Protein AF-A0AAW7WLD2-F1 (afdb_monomer)

Organism: NCBI:txid47678

Foldseek 3Di:
DDDDDDDDDDDDDDDDPVDPDQDVVNVVCCLPPDDDDDDADDPRDDDDDDPDDDDPPDD

Secondary structure (DSSP, 8-state):
----------------TT-S---HHHHHHHHHHS--PPPPBTTB--------PPPTT--

pLDDT: mean 86.7, std 10.77, range [45.56, 96.06]

Mean predicted aligned error: 5.67 Å

Solvent-accessible surface area (backbone atoms only — not comparable to full-atom values): 4550 Å² total; per-residue (Å²): 134,93,83,82,92,83,89,80,92,79,89,82,88,87,84,61,97,89,53,98,72,86,50,72,67,57,50,53,48,49,68,70,70,52,85,67,75,60,82,59,57,92,92,42,83,59,85,66,79,86,91,72,87,81,64,97,88,72,130

Structure (mmCIF, N/CA/C/O backbone):
data_AF-A0AAW7WLD2-F1
#
_entry.id   AF-A0AAW7WLD2-F1
#
loop_
_atom_site.group_PDB
_atom_site.id
_atom_site.type_symbol
_atom_site.label_atom_id
_atom_site.label_alt_id
_atom_site.label_comp_id
_atom_site.label_asym_id
_atom_site.label_entity_id
_atom_site.label_seq_id
_atom_site.pdbx_PDB_ins_code
_atom_site.Cartn_x
_atom_site.Cartn_y
_atom_site.Cartn_z
_atom_site.occupancy
_atom_site.B_iso_or_equiv
_atom_site.auth_seq_id
_atom_site.auth_comp_id
_atom_site.auth_asym_id
_atom_site.auth_atom_id
_atom_site.pdbx_PDB_model_num
ATOM 1 N N . MET A 1 1 ? -17.528 -11.298 15.499 1.00 79.25 1 MET A N 1
ATOM 2 C CA . MET A 1 1 ? -16.942 -10.063 14.940 1.00 79.25 1 MET A CA 1
ATOM 3 C C . MET A 1 1 ? -17.596 -9.838 13.588 1.00 79.25 1 MET A C 1
ATOM 5 O O . MET A 1 1 ? -17.799 -10.822 12.888 1.00 79.25 1 MET A O 1
ATOM 9 N N . ALA A 1 2 ? -18.045 -8.624 13.275 1.00 91.50 2 ALA A N 1
ATOM 10 C CA . ALA A 1 2 ? -18.634 -8.348 11.965 1.00 91.50 2 ALA A CA 1
ATOM 11 C C . ALA A 1 2 ? -17.504 -8.134 10.951 1.00 91.50 2 ALA A C 1
ATOM 13 O O . ALA A 1 2 ? -16.582 -7.379 11.240 1.00 91.50 2 ALA A O 1
ATOM 14 N N . SER A 1 3 ? -17.580 -8.785 9.793 1.00 94.19 3 SER A N 1
ATOM 15 C CA . SER A 1 3 ? -16.648 -8.592 8.681 1.00 94.19 3 SER A CA 1
ATOM 16 C C . SER A 1 3 ? -17.425 -8.293 7.402 1.00 94.19 3 SER A C 1
ATOM 18 O O . SER A 1 3 ? -18.566 -8.734 7.227 1.00 94.19 3 SER A O 1
ATOM 20 N N . LYS A 1 4 ? -16.828 -7.497 6.517 1.00 95.31 4 LYS A N 1
ATOM 21 C CA . LYS A 1 4 ? -17.383 -7.197 5.199 1.00 95.31 4 LYS A CA 1
ATOM 22 C C . LYS A 1 4 ? -16.245 -6.958 4.217 1.00 95.31 4 LYS A C 1
ATOM 24 O O . LYS A 1 4 ? -15.443 -6.060 4.434 1.00 95.31 4 LYS A O 1
ATOM 29 N N . THR A 1 5 ? -16.234 -7.716 3.129 1.00 93.44 5 THR A N 1
ATOM 30 C CA . THR A 1 5 ? -15.312 -7.505 2.010 1.00 93.44 5 THR A CA 1
ATOM 31 C C . THR A 1 5 ? -15.881 -6.445 1.072 1.00 93.44 5 THR A C 1
ATOM 33 O O . THR A 1 5 ? -17.069 -6.475 0.733 1.00 93.44 5 THR A O 1
ATOM 36 N N . ILE A 1 6 ? -15.041 -5.497 0.670 1.00 92.00 6 ILE A N 1
ATOM 37 C CA . ILE A 1 6 ? -15.338 -4.486 -0.347 1.00 92.00 6 ILE A CA 1
ATOM 38 C C . ILE A 1 6 ? -14.201 -4.465 -1.368 1.00 92.00 6 ILE A C 1
ATOM 40 O O . ILE A 1 6 ? -13.074 -4.804 -1.028 1.00 92.00 6 ILE A O 1
ATOM 44 N N . TYR A 1 7 ? -14.502 -4.043 -2.593 1.00 88.81 7 TYR A N 1
ATOM 45 C CA . TYR A 1 7 ? -13.511 -3.870 -3.653 1.00 88.81 7 TYR A CA 1
ATOM 46 C C . TYR A 1 7 ? -13.404 -2.387 -3.987 1.00 88.81 7 TYR A C 1
ATOM 48 O O . TYR A 1 7 ? -14.421 -1.719 -4.192 1.00 88.81 7 TYR A O 1
ATOM 56 N N . LEU A 1 8 ? -12.178 -1.876 -4.005 1.00 86.44 8 LEU A N 1
ATOM 57 C CA . LEU A 1 8 ? -11.863 -0.482 -4.289 1.00 86.44 8 LEU A CA 1
ATOM 58 C C . LEU A 1 8 ? -10.808 -0.441 -5.391 1.00 86.44 8 LEU A C 1
ATOM 60 O O . LEU A 1 8 ? -9.840 -1.193 -5.349 1.00 86.44 8 LEU A O 1
ATOM 64 N N . THR A 1 9 ? -10.980 0.457 -6.356 1.00 87.06 9 THR A N 1
ATOM 65 C CA . THR A 1 9 ? -9.931 0.770 -7.331 1.00 87.06 9 THR A CA 1
ATOM 66 C C . THR A 1 9 ? -9.058 1.883 -6.763 1.00 87.06 9 THR A C 1
ATOM 68 O O . THR A 1 9 ? -9.569 2.941 -6.390 1.00 87.06 9 THR A O 1
ATOM 71 N N . VAL A 1 10 ? -7.750 1.647 -6.692 1.00 85.19 10 VAL A N 1
ATOM 72 C CA . VAL A 1 10 ? -6.759 2.599 -6.174 1.00 85.19 10 VAL A CA 1
ATOM 73 C C . VAL A 1 10 ? -5.834 3.003 -7.315 1.00 85.19 10 VAL A C 1
ATOM 75 O O . VAL A 1 10 ? -5.369 2.150 -8.064 1.00 85.19 10 VAL A O 1
ATOM 78 N N . ARG A 1 11 ? -5.568 4.305 -7.453 1.00 87.81 11 ARG A N 1
ATOM 79 C CA . ARG A 1 11 ? -4.576 4.827 -8.397 1.00 87.81 11 ARG A CA 1
ATOM 80 C C . ARG A 1 11 ? -3.232 4.956 -7.688 1.00 87.81 11 ARG A C 1
ATOM 82 O O . ARG A 1 11 ? -3.163 5.617 -6.652 1.00 87.81 11 ARG A O 1
ATOM 89 N N . LEU A 1 12 ? -2.190 4.360 -8.260 1.00 87.44 12 LEU A N 1
ATOM 90 C CA . LEU A 1 12 ? -0.820 4.445 -7.765 1.00 87.44 12 LEU A CA 1
ATOM 91 C C . LEU A 1 12 ? 0.014 5.319 -8.708 1.00 87.44 12 LEU A C 1
ATOM 93 O O . LEU A 1 12 ? 0.108 5.031 -9.896 1.00 87.44 12 LEU A O 1
ATOM 97 N N . ASP A 1 13 ? 0.613 6.382 -8.173 1.00 90.75 13 ASP A N 1
ATOM 98 C CA . ASP A 1 13 ? 1.641 7.156 -8.869 1.00 90.75 13 ASP A CA 1
ATOM 99 C C . ASP A 1 13 ? 3.018 6.645 -8.455 1.00 90.75 13 ASP A C 1
ATOM 101 O O . ASP A 1 13 ? 3.373 6.709 -7.276 1.00 90.75 13 ASP A O 1
ATOM 105 N N . ILE A 1 14 ? 3.802 6.173 -9.421 1.00 91.81 14 ILE A N 1
ATOM 106 C CA . ILE A 1 14 ? 5.171 5.708 -9.193 1.00 91.81 14 ILE A CA 1
ATOM 107 C C . ILE A 1 14 ? 6.126 6.752 -9.766 1.00 91.81 14 ILE A C 1
ATOM 109 O O . ILE A 1 14 ? 5.987 7.188 -10.907 1.00 91.81 14 ILE A O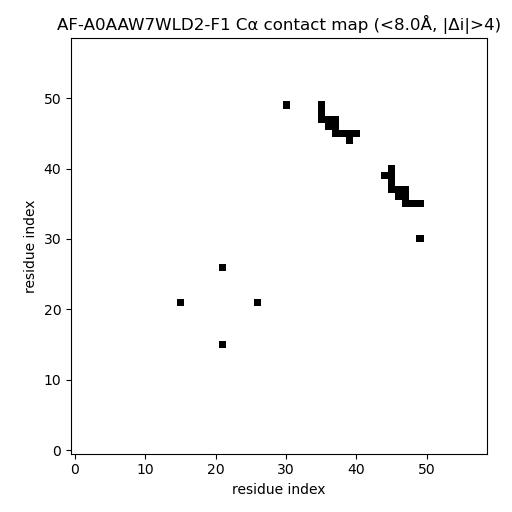 1
ATOM 113 N N . TYR A 1 15 ? 7.100 7.166 -8.960 1.00 94.19 15 TYR A N 1
ATOM 114 C CA . TYR A 1 15 ? 8.133 8.110 -9.367 1.00 94.19 15 TYR A CA 1
ATOM 115 C C . TYR A 1 15 ? 9.495 7.612 -8.906 1.00 94.19 15 TYR A C 1
ATOM 117 O O . TYR A 1 15 ? 9.699 7.350 -7.720 1.00 94.19 15 TYR A O 1
ATOM 125 N N . ASN A 1 16 ? 10.446 7.545 -9.833 1.00 94.56 16 ASN A N 1
ATOM 126 C CA . ASN A 1 16 ? 11.830 7.230 -9.528 1.00 94.56 16 ASN A CA 1
ATOM 127 C C . ASN A 1 16 ? 12.744 8.293 -10.165 1.00 94.56 16 ASN A C 1
ATOM 129 O O . ASN A 1 16 ? 12.857 8.338 -11.385 1.00 94.56 16 ASN A O 1
ATOM 133 N N . PRO A 1 17 ? 13.418 9.146 -9.368 1.00 95.56 17 PRO A N 1
ATOM 134 C CA . PRO A 1 17 ? 14.270 10.212 -9.898 1.00 95.56 17 PRO A CA 1
ATOM 135 C C . PRO A 1 17 ? 15.583 9.711 -10.518 1.00 95.56 17 PRO A C 1
ATOM 137 O O . PRO A 1 17 ? 16.332 10.518 -11.063 1.00 95.56 17 PRO A O 1
ATOM 140 N N . ASN A 1 18 ? 15.904 8.421 -10.383 1.00 96.06 18 ASN A N 1
ATOM 141 C CA . ASN A 1 18 ? 17.180 7.843 -10.815 1.00 96.06 18 ASN A CA 1
ATOM 142 C C . ASN A 1 18 ? 17.084 7.076 -12.140 1.00 96.06 18 ASN A C 1
ATOM 144 O O . ASN A 1 18 ? 18.091 6.539 -12.593 1.00 96.06 18 ASN A O 1
ATOM 148 N N . THR A 1 19 ? 15.896 6.999 -12.737 1.00 95.12 19 THR A N 1
ATOM 149 C CA . THR A 1 19 ? 15.663 6.350 -14.029 1.00 95.12 19 THR A CA 1
ATOM 150 C C . THR A 1 19 ? 14.915 7.302 -14.954 1.00 95.12 19 THR A C 1
ATOM 152 O O . THR A 1 19 ? 14.143 8.146 -14.499 1.00 95.12 19 THR A O 1
ATOM 155 N N . GLU A 1 20 ? 15.165 7.179 -16.253 1.00 93.88 20 GLU A N 1
ATOM 156 C CA . GLU A 1 20 ? 14.452 7.941 -17.284 1.00 93.88 20 GLU A CA 1
ATOM 157 C C . GLU A 1 20 ? 13.106 7.294 -17.643 1.00 93.88 20 GLU A C 1
ATOM 159 O O . GLU A 1 20 ? 12.203 7.981 -18.116 1.00 93.88 20 GLU A O 1
ATOM 164 N N . GLU A 1 21 ? 12.957 5.993 -17.382 1.00 95.88 21 GLU A N 1
ATOM 165 C CA . GLU A 1 21 ? 11.765 5.209 -17.699 1.00 95.88 21 GLU A CA 1
ATOM 166 C C . GLU A 1 21 ? 11.446 4.235 -16.558 1.00 95.88 21 GLU A C 1
ATOM 168 O O . GLU A 1 21 ? 12.349 3.669 -15.937 1.00 95.88 21 GLU A O 1
ATOM 173 N N . ILE A 1 22 ? 10.154 4.072 -16.276 1.00 95.44 22 ILE A N 1
ATOM 174 C CA . ILE A 1 22 ? 9.614 3.008 -15.426 1.00 95.44 22 ILE A CA 1
ATOM 175 C C . ILE A 1 22 ? 8.984 2.001 -16.381 1.00 95.44 22 ILE A C 1
ATOM 177 O O . ILE A 1 22 ? 8.095 2.365 -17.153 1.00 95.44 22 ILE A O 1
ATOM 181 N N . THR A 1 23 ? 9.475 0.768 -16.360 1.00 95.00 23 THR A N 1
ATOM 182 C CA . THR A 1 23 ? 9.019 -0.298 -17.255 1.00 95.00 23 THR A CA 1
ATOM 183 C C . THR A 1 23 ? 7.837 -1.057 -16.658 1.00 95.00 23 THR A C 1
ATOM 185 O O . THR A 1 23 ? 7.560 -0.970 -15.463 1.00 95.00 23 THR A O 1
ATOM 188 N N . GLU A 1 24 ? 7.146 -1.849 -17.478 1.00 91.94 24 GLU A N 1
ATOM 189 C CA . GLU A 1 24 ? 6.080 -2.734 -16.989 1.00 91.94 24 GLU A CA 1
ATOM 190 C C . GLU A 1 24 ? 6.608 -3.784 -15.998 1.00 91.94 24 GLU A C 1
ATOM 192 O O . GLU A 1 24 ? 5.912 -4.108 -15.043 1.00 91.94 24 GLU A O 1
ATOM 197 N N . GLU A 1 25 ? 7.854 -4.247 -16.164 1.00 93.12 25 GLU A N 1
ATOM 198 C CA . GLU A 1 25 ? 8.499 -5.170 -15.220 1.00 93.12 25 GLU A CA 1
ATOM 199 C C . GLU A 1 25 ? 8.710 -4.512 -13.848 1.00 93.12 25 GLU A C 1
ATOM 201 O O . GLU A 1 25 ? 8.425 -5.136 -12.826 1.00 93.12 25 GLU A O 1
ATOM 206 N N . ASP A 1 26 ? 9.127 -3.238 -13.812 1.00 93.12 26 ASP A N 1
ATOM 207 C CA . ASP A 1 26 ? 9.233 -2.478 -12.558 1.00 93.12 26 ASP A CA 1
ATOM 208 C C . ASP A 1 26 ? 7.861 -2.338 -11.880 1.00 93.12 26 ASP A C 1
ATOM 210 O O . ASP A 1 26 ? 7.748 -2.438 -10.659 1.00 93.12 26 ASP A O 1
ATOM 214 N N . VAL A 1 27 ? 6.803 -2.105 -12.666 1.00 91.38 27 VAL A N 1
ATOM 215 C CA . VAL A 1 27 ? 5.431 -2.001 -12.147 1.00 91.38 27 VAL A CA 1
ATO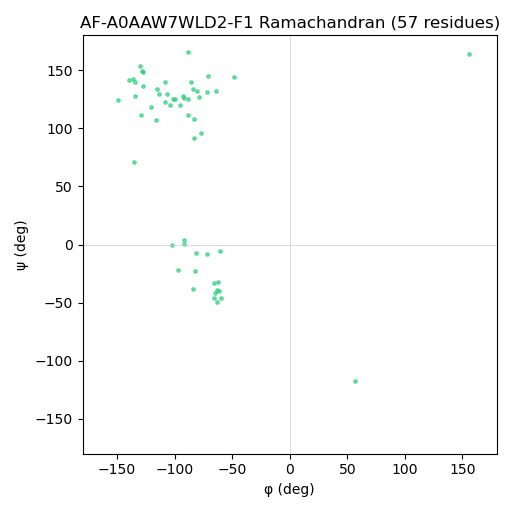M 216 C C . VAL A 1 27 ? 4.965 -3.337 -11.574 1.00 91.38 27 VAL A C 1
ATOM 218 O O . VAL A 1 27 ? 4.421 -3.350 -10.471 1.00 91.38 27 VAL A O 1
ATOM 221 N N . ASP A 1 28 ? 5.181 -4.448 -12.279 1.00 89.88 28 ASP A N 1
ATOM 222 C CA . ASP A 1 28 ? 4.810 -5.786 -11.807 1.00 89.88 28 ASP A CA 1
ATOM 223 C C . ASP A 1 28 ? 5.581 -6.181 -10.538 1.00 89.88 28 ASP A C 1
ATOM 225 O O . ASP A 1 28 ? 4.983 -6.740 -9.613 1.00 89.88 28 ASP A O 1
ATOM 229 N N . GLU A 1 29 ? 6.874 -5.845 -10.447 1.00 91.00 29 GLU A N 1
ATOM 230 C CA . GLU A 1 29 ? 7.675 -6.048 -9.233 1.00 91.00 29 GLU A CA 1
ATOM 231 C C . GLU A 1 29 ? 7.125 -5.212 -8.071 1.00 91.00 29 GLU A C 1
ATOM 233 O O . GLU A 1 29 ? 6.856 -5.751 -7.002 1.00 91.00 29 GLU A O 1
ATOM 238 N N . ILE A 1 30 ? 6.868 -3.917 -8.280 1.00 90.69 30 ILE A N 1
ATOM 239 C CA . ILE A 1 30 ? 6.317 -3.029 -7.245 1.00 90.69 30 ILE A CA 1
ATOM 240 C C . ILE A 1 30 ? 4.953 -3.529 -6.758 1.00 90.69 30 ILE A C 1
ATOM 242 O O . ILE A 1 30 ? 4.722 -3.594 -5.554 1.00 90.69 30 ILE A O 1
ATOM 246 N N . VAL A 1 31 ? 4.057 -3.910 -7.670 1.00 88.25 31 VAL A N 1
ATOM 247 C CA . VAL A 1 31 ? 2.715 -4.403 -7.324 1.00 88.25 31 VAL A CA 1
ATOM 248 C C . VAL A 1 31 ? 2.772 -5.733 -6.569 1.00 88.25 31 VAL A C 1
ATOM 250 O O . VAL A 1 31 ? 1.926 -5.968 -5.707 1.00 88.25 31 VAL A O 1
ATOM 253 N N . SER A 1 32 ? 3.747 -6.589 -6.875 1.00 86.44 32 SER A N 1
ATOM 254 C CA . SER A 1 32 ? 3.878 -7.910 -6.247 1.00 86.44 32 SER A CA 1
ATOM 255 C C . SER A 1 32 ? 4.617 -7.869 -4.909 1.00 86.44 32 SER A C 1
ATOM 257 O O . SER A 1 32 ? 4.247 -8.596 -3.990 1.00 86.44 32 SER A O 1
ATOM 259 N N . GLU A 1 33 ? 5.654 -7.037 -4.793 1.00 85.75 33 GLU A N 1
ATOM 260 C CA . GLU A 1 33 ? 6.578 -7.046 -3.653 1.00 85.75 33 GLU A CA 1
ATOM 261 C C . GLU A 1 33 ? 6.240 -5.998 -2.586 1.00 85.75 33 GLU A C 1
ATOM 263 O O . GLU A 1 33 ? 6.660 -6.132 -1.434 1.00 85.75 33 GLU A O 1
ATOM 268 N N . VAL A 1 34 ? 5.510 -4.931 -2.933 1.00 85.31 34 VAL A N 1
ATOM 269 C CA . VAL A 1 34 ? 5.150 -3.905 -1.949 1.00 85.31 34 VAL A CA 1
ATOM 270 C C . VAL A 1 34 ? 3.983 -4.379 -1.091 1.00 85.31 34 VAL A C 1
ATOM 272 O O . VAL A 1 34 ? 2.907 -4.716 -1.575 1.00 85.31 34 VAL A O 1
ATOM 275 N N . ASP A 1 35 ? 4.187 -4.322 0.221 1.00 83.19 35 ASP A N 1
ATOM 276 C CA . ASP A 1 35 ? 3.140 -4.559 1.206 1.00 83.19 35 ASP A CA 1
ATOM 277 C C . ASP A 1 35 ? 2.237 -3.315 1.313 1.00 83.19 35 ASP A C 1
ATOM 279 O O . ASP A 1 35 ? 2.568 -2.309 1.953 1.00 83.19 35 ASP A O 1
ATOM 283 N N . TYR A 1 36 ? 1.114 -3.336 0.591 1.00 82.88 36 TYR A N 1
ATOM 284 C CA . TYR A 1 36 ? 0.145 -2.242 0.579 1.00 82.88 36 TYR A CA 1
ATOM 285 C C . TYR A 1 36 ? -0.795 -2.350 1.780 1.00 82.88 36 TYR A C 1
ATOM 287 O O . TYR A 1 36 ? -1.851 -2.972 1.687 1.00 82.88 36 TYR A O 1
ATOM 295 N N . GLU A 1 37 ? -0.445 -1.695 2.887 1.00 84.50 37 GLU A N 1
ATOM 296 C CA . GLU A 1 37 ? -1.283 -1.659 4.089 1.00 84.50 37 GLU A CA 1
ATOM 297 C C . GLU A 1 37 ? -2.052 -0.332 4.221 1.00 84.50 37 GLU A C 1
ATOM 299 O O . GLU A 1 37 ? -1.480 0.768 4.244 1.00 84.50 37 GLU A O 1
ATOM 304 N N . PHE A 1 38 ? -3.378 -0.420 4.359 1.00 86.56 38 PHE A N 1
ATOM 305 C CA . PHE A 1 38 ? -4.192 0.718 4.781 1.00 86.56 38 PHE A CA 1
ATOM 306 C C . PHE A 1 38 ? -4.239 0.806 6.302 1.00 86.56 38 PHE A C 1
ATOM 308 O O . PHE A 1 38 ? -4.426 -0.176 7.010 1.00 86.56 38 PHE A O 1
ATOM 315 N N . LYS A 1 39 ? -4.161 2.030 6.828 1.00 90.69 39 LYS A N 1
ATOM 316 C CA . LYS A 1 39 ? -4.290 2.244 8.270 1.00 90.69 39 LYS A CA 1
ATOM 317 C C . LYS A 1 39 ? -5.677 1.840 8.756 1.00 90.69 39 LYS A C 1
ATOM 319 O O . LYS A 1 39 ? -6.676 2.340 8.238 1.00 90.69 39 LYS A O 1
ATOM 324 N N . ASN A 1 40 ? -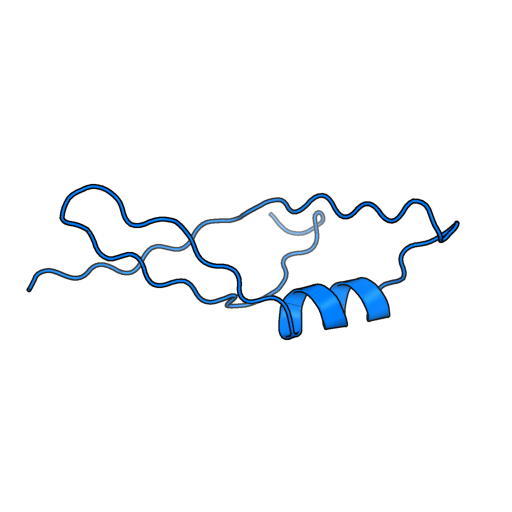5.710 1.074 9.843 1.00 92.31 40 ASN A N 1
ATOM 325 C CA . ASN A 1 40 ? -6.917 0.820 10.624 1.00 92.31 40 ASN A CA 1
ATOM 326 C C . ASN A 1 40 ? -7.676 2.116 10.937 1.00 92.31 40 ASN A C 1
ATOM 328 O O . ASN A 1 40 ? -7.086 3.166 11.222 1.00 92.31 40 ASN A O 1
ATOM 332 N N . TYR A 1 41 ? -9.005 2.033 10.940 1.00 92.88 41 TYR A N 1
ATOM 333 C CA . TYR A 1 41 ? -9.870 3.172 11.230 1.00 92.88 41 TYR A CA 1
ATOM 334 C C . TYR A 1 41 ? -10.674 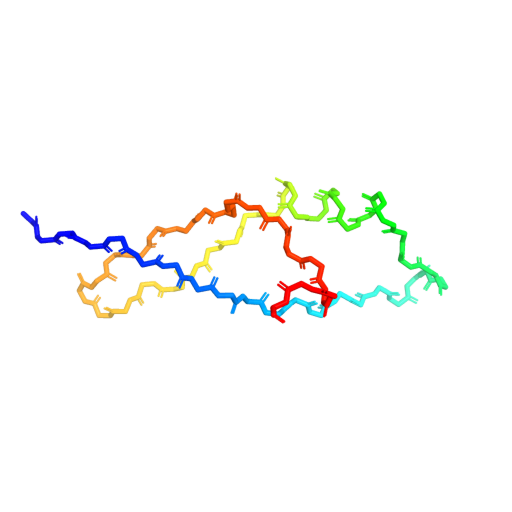2.915 12.503 1.00 92.88 41 TYR A C 1
ATOM 336 O O . TYR A 1 41 ? -11.640 2.160 12.496 1.00 92.88 41 TYR A O 1
ATOM 344 N N . LYS A 1 42 ? -10.325 3.595 13.603 1.00 94.31 42 LYS A N 1
ATOM 345 C CA . LYS A 1 42 ? -10.957 3.404 14.924 1.00 94.31 42 LYS A CA 1
ATOM 346 C C . LYS A 1 42 ? -10.851 1.939 15.382 1.00 94.31 42 LYS A C 1
ATOM 348 O O . LYS A 1 42 ? -9.750 1.455 15.594 1.00 94.31 42 LYS A O 1
ATOM 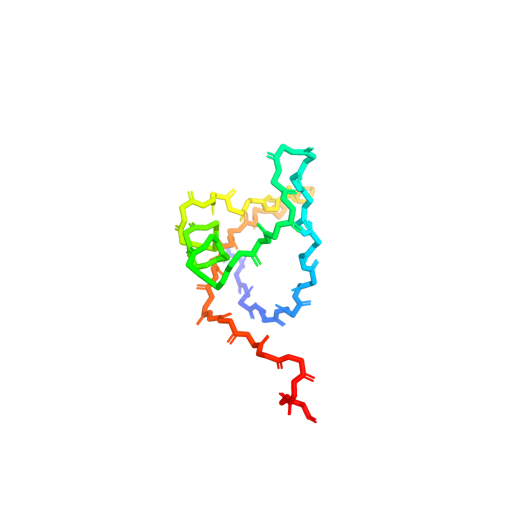353 N N . GLU A 1 43 ? -11.989 1.269 15.547 1.00 95.00 43 GLU A N 1
ATOM 354 C CA . GLU A 1 43 ? -12.114 -0.133 15.956 1.00 95.00 43 GLU A CA 1
ATOM 355 C C . GLU A 1 43 ? -12.180 -1.088 14.750 1.00 95.00 43 GLU A C 1
ATOM 357 O O . GLU A 1 43 ? -12.336 -2.294 14.930 1.00 95.00 43 GLU A O 1
ATOM 362 N N . TYR A 1 44 ? -12.103 -0.562 13.521 1.00 93.06 44 TYR A N 1
ATOM 363 C CA . TYR A 1 44 ? -12.059 -1.365 12.305 1.00 93.06 44 TYR A CA 1
ATOM 364 C C . TYR A 1 44 ? -10.612 -1.715 11.976 1.00 93.06 44 TYR A C 1
ATOM 366 O O . TYR A 1 44 ? -9.824 -0.842 11.599 1.00 93.06 44 TYR A O 1
ATOM 374 N N . GLU A 1 45 ? -10.301 -2.998 12.116 1.00 92.94 45 GLU A N 1
ATOM 375 C CA . GLU A 1 45 ? -9.128 -3.615 11.510 1.00 92.94 45 GLU A CA 1
ATOM 376 C C . GLU A 1 45 ? -9.357 -3.730 9.999 1.00 92.94 45 GLU A C 1
ATOM 378 O O . GLU A 1 45 ? -10.441 -4.133 9.560 1.00 92.94 45 GLU A O 1
ATOM 383 N N . ILE A 1 46 ? -8.376 -3.296 9.218 1.00 92.44 46 ILE A N 1
ATOM 384 C CA . ILE A 1 46 ? -8.415 -3.267 7.763 1.00 92.44 46 ILE A CA 1
ATOM 385 C C . ILE A 1 46 ? -7.266 -4.132 7.274 1.00 92.44 46 ILE A C 1
ATOM 387 O O . ILE A 1 46 ? -6.108 -3.841 7.545 1.00 92.44 46 ILE A O 1
ATOM 391 N N . ASP A 1 47 ? -7.628 -5.178 6.548 1.00 90.38 47 ASP A N 1
ATOM 392 C CA . ASP A 1 47 ? -6.710 -6.042 5.825 1.00 90.38 47 ASP A CA 1
ATOM 393 C C . ASP 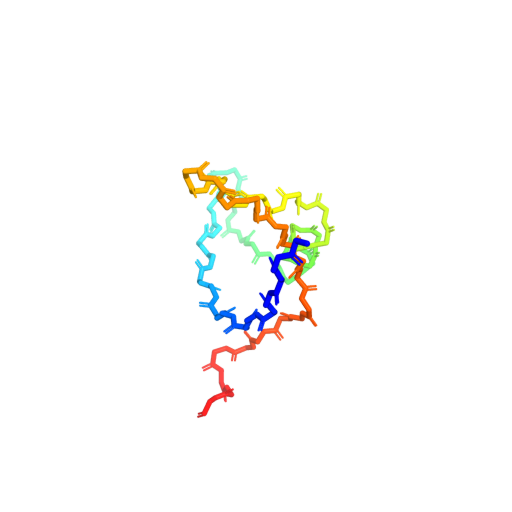A 1 47 ? 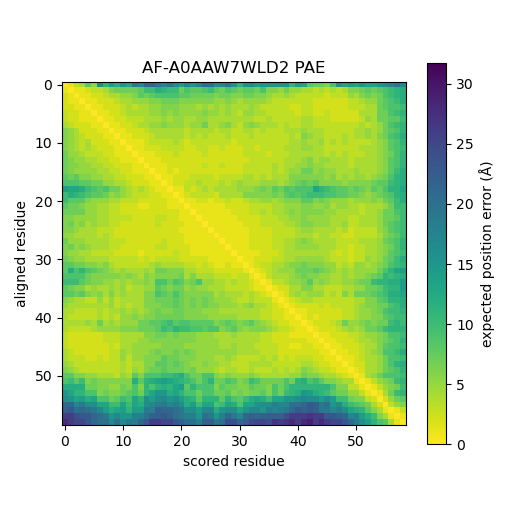-6.880 -5.760 4.332 1.00 90.38 47 ASP A C 1
ATOM 395 O O . ASP A 1 47 ? -8.006 -5.523 3.867 1.00 90.38 47 ASP A O 1
ATOM 399 N N . THR A 1 48 ? -5.773 -5.723 3.597 1.00 88.38 48 THR A N 1
ATOM 400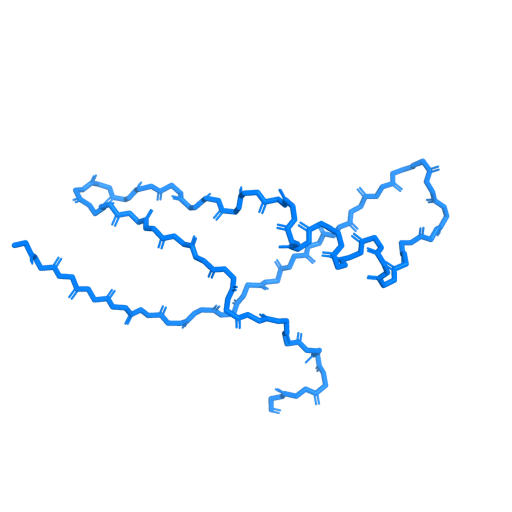 C CA . THR A 1 48 ? -5.776 -5.387 2.176 1.00 88.38 48 THR A CA 1
ATOM 401 C C . THR A 1 48 ? -4.925 -6.340 1.364 1.00 88.38 48 THR A C 1
ATOM 403 O O . THR A 1 48 ? -3.830 -6.718 1.751 1.00 88.38 48 THR A O 1
ATOM 406 N N . GLU A 1 49 ? -5.446 -6.688 0.193 1.00 86.88 49 GLU A N 1
ATOM 407 C CA . GLU A 1 49 ? -4.808 -7.559 -0.785 1.00 86.88 49 GLU A CA 1
ATOM 408 C C . GLU A 1 49 ? -5.004 -6.940 -2.172 1.00 86.88 49 GLU A C 1
ATOM 410 O O . GLU A 1 49 ? -6.072 -6.393 -2.477 1.00 86.88 49 GLU A O 1
ATOM 415 N N . ILE A 1 50 ? -3.989 -7.036 -3.031 1.00 86.00 50 ILE A N 1
ATOM 416 C CA . ILE A 1 50 ? -4.138 -6.705 -4.447 1.00 86.00 50 ILE A CA 1
ATOM 417 C C . ILE A 1 50 ? -4.712 -7.916 -5.182 1.00 86.00 50 ILE A C 1
ATOM 419 O O . ILE A 1 50 ? -4.029 -8.903 -5.431 1.00 86.00 50 ILE A O 1
ATOM 423 N N . CYS A 1 51 ? -5.981 -7.819 -5.577 1.00 80.75 51 CYS A N 1
ATOM 424 C CA . CYS A 1 51 ? -6.668 -8.885 -6.3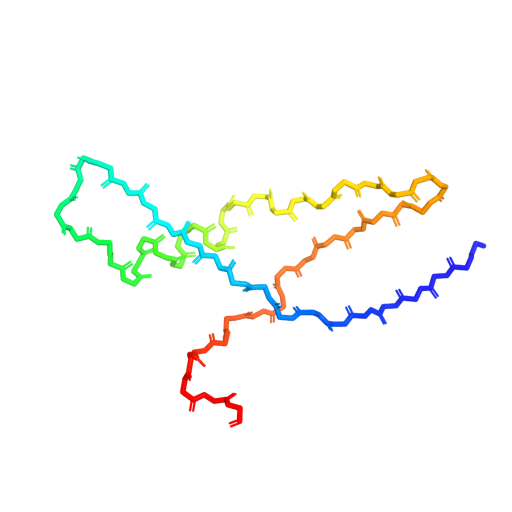12 1.00 80.75 51 CYS A CA 1
ATOM 425 C C . CYS A 1 51 ? -6.369 -8.894 -7.829 1.00 80.75 51 CYS A C 1
ATOM 427 O O . CYS A 1 51 ? -6.827 -9.793 -8.534 1.00 80.75 51 CYS A O 1
ATOM 429 N N . GLY A 1 52 ? -5.661 -7.884 -8.347 1.00 74.69 52 GLY A N 1
ATOM 430 C CA . GLY A 1 52 ? -5.274 -7.765 -9.756 1.00 74.69 52 GLY A CA 1
ATOM 431 C C . GLY A 1 52 ? -5.007 -6.320 -10.191 1.00 74.69 52 GLY A C 1
ATOM 432 O O . GLY A 1 52 ? -5.412 -5.373 -9.515 1.00 74.69 52 GLY A O 1
ATOM 433 N N . ARG A 1 53 ? -4.334 -6.154 -11.337 1.00 77.50 53 ARG A N 1
ATOM 434 C CA . ARG A 1 53 ? -4.089 -4.860 -11.991 1.00 77.50 53 ARG A CA 1
ATOM 435 C C . ARG A 1 53 ? -5.195 -4.580 -13.010 1.00 77.50 53 ARG A C 1
ATOM 437 O O . ARG A 1 53 ? -5.461 -5.413 -13.873 1.00 77.50 53 ARG A O 1
ATOM 444 N N . ASN A 1 54 ? -5.812 -3.404 -12.923 1.00 74.81 54 ASN A N 1
ATOM 445 C CA . ASN A 1 54 ? -6.696 -2.901 -13.973 1.00 74.81 54 ASN A CA 1
ATOM 446 C C . ASN A 1 54 ? -5.921 -1.900 -14.832 1.00 74.81 54 ASN A C 1
ATOM 448 O O . ASN A 1 54 ? -5.405 -0.916 -14.304 1.00 74.81 54 ASN A O 1
ATOM 452 N N . ASP A 1 55 ? -5.874 -2.124 -16.143 1.00 67.94 55 ASP A N 1
ATOM 453 C CA . ASP A 1 55 ? -5.420 -1.112 -17.095 1.00 67.94 55 ASP A CA 1
ATOM 454 C C . ASP A 1 55 ? -6.451 0.014 -17.222 1.00 67.94 55 ASP A C 1
ATOM 456 O O . ASP A 1 55 ? -7.664 -0.221 -17.211 1.00 67.94 55 ASP A O 1
ATOM 460 N N . GLU A 1 56 ? -5.977 1.246 -17.420 1.00 60.28 56 GLU A N 1
ATOM 461 C CA . GLU A 1 56 ? -6.820 2.442 -17.586 1.00 60.28 56 GLU A CA 1
ATOM 462 C C . GLU A 1 56 ? -7.767 2.368 -18.811 1.00 60.28 56 GLU A C 1
ATOM 464 O O . GLU A 1 56 ? -8.612 3.241 -18.999 1.00 60.28 56 GLU A O 1
ATOM 469 N N . GLY A 1 57 ? -7.665 1.320 -19.639 1.00 56.22 57 GLY A N 1
ATOM 470 C CA . GLY A 1 57 ? -8.494 1.078 -20.823 1.00 56.22 57 GLY A CA 1
ATOM 471 C C . GLY A 1 57 ? -9.757 0.229 -20.613 1.00 56.22 57 GLY A C 1
ATOM 472 O O . GLY A 1 57 ? -10.424 -0.077 -21.602 1.00 56.22 57 GLY A O 1
ATOM 473 N N . GLY A 1 58 ? -10.087 -0.182 -19.383 1.00 51.38 58 GLY A N 1
ATOM 474 C CA . GLY A 1 58 ? -11.169 -1.140 -19.122 1.00 51.38 58 GLY A CA 1
ATOM 475 C C . GLY A 1 58 ? -12.093 -0.777 -17.960 1.00 51.38 58 GLY A C 1
ATOM 476 O O . GLY A 1 58 ? -12.089 -1.465 -16.941 1.00 51.38 58 GLY A O 1
ATOM 477 N N . ILE A 1 59 ? -12.919 0.257 -18.140 1.00 45.56 59 ILE A N 1
ATOM 478 C CA . ILE A 1 59 ? -14.180 0.463 -17.399 1.00 45.56 59 ILE A CA 1
ATOM 479 C C . ILE A 1 59 ? -15.309 0.783 -18.372 1.00 45.56 59 ILE A C 1
ATOM 481 O O . ILE A 1 59 ? -15.075 1.594 -19.295 1.00 45.56 59 ILE A O 1
#

Sequence (59 aa):
MASKTIYLTVRLDIYNPNTEEITEEDVDEIVSEVDYEFKNYKEYEIDTEICGRNDEGGI

Radius of gyration: 14.79 Å; Cα contacts (8 Å, |Δi|>4): 15; chains: 1; bounding box: 36×20×37 Å